Protein AF-A0A269PGY4-F1 (afdb_monomer_lite)

Radius of gyration: 21.73 Å; chains: 1; bounding box: 56×47×45 Å

pLDDT: mean 87.07, std 7.42, range [47.91, 95.94]

Structure (mmCIF, N/CA/C/O backbone):
data_AF-A0A269PGY4-F1
#
_entry.id   AF-A0A269PGY4-F1
#
loop_
_atom_site.group_PDB
_atom_site.id
_atom_site.type_symbol
_atom_site.label_atom_id
_atom_site.label_alt_id
_atom_site.label_comp_id
_atom_site.label_asym_id
_atom_site.label_entity_id
_atom_site.label_seq_id
_atom_site.pdbx_PDB_ins_code
_atom_site.Cartn_x
_atom_site.Cartn_y
_atom_site.Cartn_z
_atom_site.occupancy
_atom_site.B_iso_or_equiv
_atom_site.auth_seq_id
_atom_site.auth_comp_id
_atom_site.auth_asym_id
_atom_site.auth_atom_id
_atom_site.pdbx_PDB_model_num
ATOM 1 N N . MET A 1 1 ? 11.434 18.177 -11.141 1.00 47.91 1 MET A N 1
ATOM 2 C CA . MET A 1 1 ? 10.979 16.961 -10.433 1.00 47.91 1 MET A CA 1
ATOM 3 C C . MET A 1 1 ? 12.170 16.399 -9.684 1.00 47.91 1 MET A C 1
ATOM 5 O O . MET A 1 1 ? 13.224 16.281 -10.293 1.00 47.91 1 MET A O 1
ATOM 9 N N . GLY A 1 2 ? 12.034 16.187 -8.375 1.00 61.47 2 GLY A N 1
ATOM 10 C CA . GLY A 1 2 ? 13.114 15.703 -7.514 1.00 61.47 2 GLY A CA 1
ATOM 11 C C . GLY A 1 2 ? 13.140 14.178 -7.410 1.00 61.47 2 GLY A C 1
ATOM 12 O O . GLY A 1 2 ? 12.167 13.498 -7.749 1.00 61.47 2 GLY A O 1
ATOM 13 N N . GLY A 1 3 ? 14.268 13.656 -6.939 1.00 71.38 3 GLY A N 1
ATOM 14 C CA . GLY A 1 3 ? 14.410 12.265 -6.528 1.00 71.38 3 GLY A CA 1
ATOM 15 C C . GLY A 1 3 ? 13.481 11.890 -5.370 1.00 71.38 3 GLY A C 1
ATOM 16 O O . GLY A 1 3 ? 12.902 12.754 -4.710 1.00 71.38 3 GLY A O 1
ATOM 17 N N . MET A 1 4 ? 13.322 10.593 -5.115 1.00 78.06 4 MET A N 1
ATOM 18 C CA . MET A 1 4 ? 12.490 10.087 -4.021 1.00 78.06 4 MET A CA 1
ATOM 19 C C . MET A 1 4 ? 13.082 8.796 -3.468 1.00 78.06 4 MET A C 1
ATOM 21 O O . MET A 1 4 ? 13.595 8.000 -4.242 1.00 78.06 4 MET A O 1
ATOM 25 N N . PHE A 1 5 ? 13.021 8.576 -2.149 1.00 78.94 5 PHE A N 1
ATOM 26 C CA . PHE A 1 5 ? 13.554 7.368 -1.494 1.00 78.94 5 PHE A CA 1
ATOM 27 C C . PHE A 1 5 ? 14.981 7.012 -1.944 1.00 78.94 5 PHE A C 1
ATOM 29 O O . PHE A 1 5 ? 15.235 5.868 -2.295 1.00 78.94 5 PHE A O 1
ATOM 36 N N . THR A 1 6 ? 15.867 8.015 -1.982 1.00 85.12 6 THR A N 1
ATOM 37 C CA . THR A 1 6 ? 17.272 7.938 -2.441 1.00 85.12 6 THR A CA 1
ATOM 38 C C . THR A 1 6 ? 17.504 7.647 -3.930 1.00 85.12 6 THR A C 1
ATOM 40 O O . THR A 1 6 ? 18.655 7.600 -4.354 1.00 85.12 6 THR A O 1
ATOM 43 N N . TYR A 1 7 ? 16.453 7.533 -4.745 1.00 91.19 7 TYR A N 1
ATOM 44 C CA . TYR A 1 7 ? 16.563 7.495 -6.206 1.00 91.19 7 TYR A CA 1
ATOM 45 C C . TYR A 1 7 ? 16.733 8.904 -6.776 1.00 91.19 7 TYR A C 1
ATOM 47 O O . TYR A 1 7 ? 16.069 9.834 -6.317 1.00 91.19 7 TYR A O 1
ATOM 55 N N . GLU A 1 8 ? 17.562 9.060 -7.810 1.00 92.75 8 GLU A N 1
ATOM 56 C CA . GLU A 1 8 ? 17.807 10.350 -8.471 1.00 92.75 8 GLU A CA 1
ATOM 57 C C . GLU A 1 8 ? 16.561 10.937 -9.144 1.00 92.75 8 GLU A C 1
ATOM 59 O O . GLU A 1 8 ? 16.368 12.154 -9.161 1.00 92.75 8 GLU A O 1
ATOM 64 N N . LYS A 1 9 ? 15.720 10.078 -9.732 1.00 94.50 9 LYS A N 1
ATOM 65 C CA . LYS A 1 9 ? 14.582 10.478 -10.567 1.00 94.50 9 LYS A CA 1
ATOM 66 C C . LYS A 1 9 ? 13.311 9.769 -10.128 1.00 94.50 9 LYS A C 1
ATOM 68 O O . LYS A 1 9 ? 13.345 8.635 -9.653 1.00 94.50 9 LYS A O 1
ATOM 73 N N . SER A 1 10 ? 12.178 10.437 -10.317 1.00 95.94 10 SER A N 1
ATOM 74 C CA . SER A 1 10 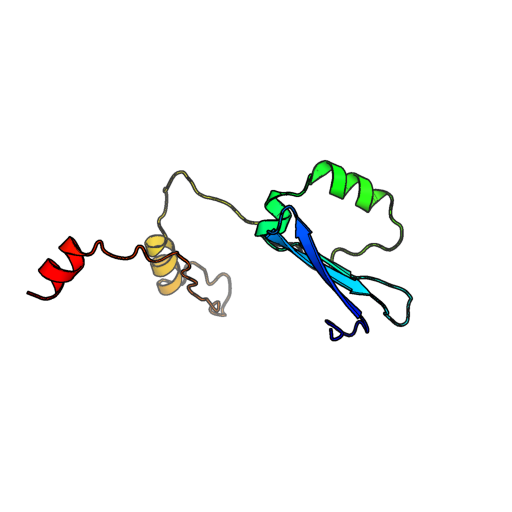? 10.858 9.864 -10.069 1.00 95.94 10 SER A CA 1
ATOM 75 C C . SER A 1 10 ? 9.799 10.441 -11.007 1.00 95.94 10 SER A C 1
ATOM 77 O O . SER A 1 10 ? 9.954 11.541 -11.541 1.00 95.94 10 SER A O 1
ATOM 79 N N . ALA A 1 11 ? 8.723 9.684 -11.213 1.00 95.25 11 ALA A N 1
ATOM 80 C CA . ALA A 1 11 ? 7.538 10.096 -11.950 1.00 95.25 11 ALA A CA 1
ATOM 81 C C . ALA A 1 11 ? 6.274 9.529 -11.293 1.00 95.25 11 ALA A C 1
ATOM 83 O O . ALA A 1 11 ? 6.287 8.449 -10.699 1.00 95.25 11 ALA A O 1
ATOM 84 N N . THR A 1 12 ? 5.166 10.257 -11.423 1.00 95.31 12 THR A N 1
ATOM 85 C CA . THR A 1 12 ? 3.845 9.788 -10.983 1.00 95.31 12 THR A CA 1
ATOM 86 C C . THR A 1 12 ? 3.216 8.924 -12.071 1.00 95.31 12 THR A C 1
ATOM 88 O O . THR A 1 12 ? 3.252 9.278 -13.249 1.00 95.31 12 THR A O 1
ATOM 91 N N . LEU A 1 13 ? 2.626 7.797 -11.677 1.00 93.50 13 LEU A N 1
ATOM 92 C CA . LEU A 1 13 ? 1.900 6.906 -12.573 1.00 93.50 13 LEU A CA 1
ATOM 93 C C . LEU A 1 13 ? 0.431 7.323 -12.616 1.00 93.50 13 LEU A C 1
ATOM 95 O O . LEU A 1 13 ? -0.256 7.320 -11.593 1.00 93.50 13 LEU A O 1
ATOM 99 N N . TYR A 1 14 ? -0.056 7.646 -13.811 1.00 93.25 14 TYR A N 1
ATOM 100 C CA . TYR A 1 14 ? -1.453 7.996 -14.039 1.00 93.25 14 TYR A CA 1
ATOM 101 C C . TYR A 1 14 ? -2.157 6.918 -14.853 1.00 93.25 14 TYR A C 1
ATOM 103 O O . TYR A 1 14 ? -1.673 6.494 -15.901 1.00 93.25 14 TYR A O 1
ATOM 111 N N . ARG A 1 15 ? -3.348 6.528 -14.400 1.00 89.12 15 ARG A N 1
ATOM 112 C CA . ARG A 1 15 ? -4.285 5.682 -15.143 1.00 89.12 15 ARG A CA 1
ATOM 113 C C . ARG A 1 15 ? -5.566 6.482 -15.339 1.00 89.12 15 ARG A C 1
ATOM 115 O O . ARG A 1 15 ? -6.232 6.801 -14.361 1.00 89.12 15 ARG A O 1
ATOM 122 N N . HIS A 1 16 ? -5.902 6.823 -16.582 1.00 90.25 16 HIS A N 1
ATOM 123 C CA . HIS A 1 16 ? -7.090 7.632 -16.909 1.00 90.25 16 HIS A CA 1
ATOM 124 C C . HIS A 1 16 ? -7.198 8.930 -16.077 1.00 90.25 16 HIS A C 1
ATOM 126 O O . HIS A 1 16 ? -8.256 9.258 -15.554 1.00 90.25 16 HIS A O 1
ATOM 132 N N . GLY A 1 17 ? -6.079 9.639 -15.889 1.00 88.69 17 GLY A N 1
ATOM 133 C CA . GLY A 1 17 ? -6.026 10.869 -15.086 1.00 88.69 17 GLY A CA 1
ATOM 134 C C . GLY A 1 17 ? -6.001 10.661 -13.565 1.00 88.69 17 GLY A C 1
ATOM 135 O O . GLY A 1 17 ? -5.783 11.617 -12.828 1.00 88.69 17 GLY A O 1
ATOM 136 N N . ILE A 1 18 ? -6.144 9.426 -13.075 1.00 89.00 18 ILE A N 1
ATOM 137 C CA . ILE A 1 18 ? -6.085 9.100 -11.647 1.00 89.00 18 ILE A CA 1
ATOM 138 C C . ILE A 1 18 ? -4.642 8.788 -11.252 1.00 89.00 18 ILE A C 1
ATOM 140 O O . ILE A 1 18 ? -4.014 7.894 -11.831 1.00 89.00 18 ILE A O 1
ATOM 144 N N . ASN A 1 19 ? -4.131 9.484 -10.232 1.00 93.06 19 ASN A N 1
ATOM 145 C CA . ASN A 1 19 ? -2.863 9.127 -9.600 1.00 93.06 19 ASN A CA 1
ATOM 146 C C . ASN A 1 19 ? -2.972 7.710 -9.010 1.00 93.06 19 ASN A C 1
ATOM 148 O O . ASN A 1 19 ? -3.751 7.451 -8.089 1.00 93.06 19 ASN A O 1
ATOM 152 N N . SER A 1 20 ? -2.211 6.798 -9.603 1.00 94.88 20 SER A N 1
ATOM 153 C CA . SER A 1 20 ? -2.232 5.361 -9.330 1.00 94.88 20 SER A CA 1
ATOM 154 C C . SER A 1 20 ? -0.955 4.886 -8.636 1.00 94.88 20 SER A C 1
ATOM 156 O O . SER A 1 20 ? -0.796 3.693 -8.384 1.00 94.88 20 SER A O 1
ATOM 158 N N . GLY A 1 21 ? -0.028 5.796 -8.339 1.00 94.62 21 GLY A N 1
ATOM 159 C CA . GLY A 1 21 ? 1.255 5.461 -7.744 1.00 94.62 21 GLY A CA 1
ATOM 160 C C . GLY A 1 21 ? 2.412 6.226 -8.365 1.00 94.62 21 GLY A C 1
ATOM 161 O O . GLY A 1 21 ? 2.264 7.334 -8.877 1.00 94.62 21 GLY A O 1
ATOM 162 N N . MET A 1 22 ? 3.592 5.624 -8.316 1.00 95.44 22 MET A N 1
ATOM 163 C CA . MET A 1 22 ? 4.836 6.244 -8.747 1.00 95.44 22 MET A CA 1
ATOM 164 C C . MET A 1 22 ? 5.865 5.213 -9.189 1.00 95.44 22 MET A C 1
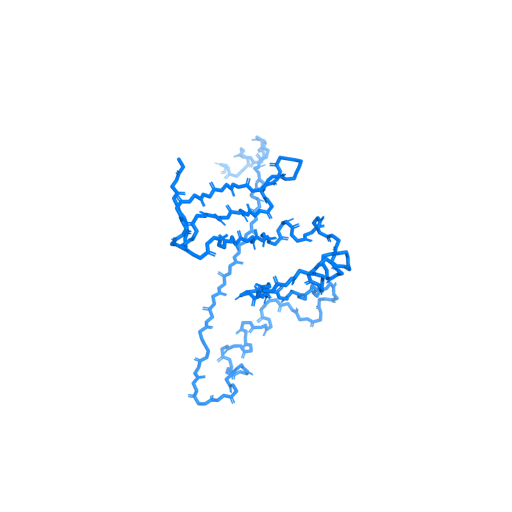ATOM 166 O O . MET A 1 22 ? 5.822 4.043 -8.804 1.00 95.44 22 MET A O 1
ATOM 170 N N . VAL A 1 23 ? 6.835 5.697 -9.952 1.00 95.50 23 VAL A N 1
ATOM 171 C CA . VAL A 1 23 ? 8.058 4.982 -10.295 1.00 95.50 23 VAL A CA 1
ATOM 172 C C . VAL A 1 23 ? 9.258 5.870 -9.985 1.00 95.50 23 VAL A C 1
ATOM 174 O O . VAL A 1 23 ? 9.235 7.069 -10.258 1.00 95.50 23 VAL A O 1
ATOM 177 N N . ALA A 1 24 ? 10.302 5.289 -9.402 1.00 95.88 24 ALA A N 1
ATOM 178 C CA . ALA A 1 24 ? 11.559 5.956 -9.084 1.00 95.88 24 ALA A CA 1
ATOM 179 C C . ALA A 1 24 ? 12.743 5.140 -9.627 1.00 95.88 24 ALA A C 1
ATOM 181 O O . ALA A 1 24 ? 12.708 3.909 -9.606 1.00 95.88 24 ALA A O 1
ATOM 182 N N . TRP A 1 25 ? 13.769 5.806 -10.160 1.00 95.06 25 TRP A N 1
ATOM 183 C CA . TRP A 1 25 ? 14.921 5.162 -10.806 1.00 95.06 25 TRP A CA 1
ATOM 184 C C . TRP A 1 25 ? 16.194 6.010 -10.699 1.00 95.06 25 TRP A C 1
ATOM 186 O O . TRP A 1 25 ? 16.166 7.154 -10.244 1.00 95.06 25 TRP A O 1
ATOM 196 N N . GLY A 1 26 ? 17.322 5.435 -11.124 1.00 91.94 26 GLY A N 1
ATOM 197 C CA . GLY A 1 26 ? 18.644 6.042 -10.945 1.00 91.94 26 GLY A CA 1
ATOM 198 C C . GLY A 1 26 ? 19.262 5.682 -9.596 1.00 91.94 26 GLY A C 1
ATOM 199 O O . GLY A 1 26 ? 19.857 6.528 -8.946 1.00 91.94 26 GLY A O 1
ATOM 200 N N . ALA A 1 27 ? 19.066 4.445 -9.133 1.00 89.06 27 ALA A N 1
ATOM 201 C CA . ALA A 1 27 ? 19.856 3.915 -8.027 1.00 89.06 27 ALA A CA 1
ATOM 202 C C . ALA A 1 27 ? 21.256 3.514 -8.519 1.00 89.06 27 ALA A C 1
ATOM 204 O O . ALA A 1 27 ? 21.410 3.087 -9.663 1.00 89.06 27 ALA A O 1
ATOM 205 N N . ASN A 1 28 ? 22.258 3.556 -7.634 1.00 86.31 28 ASN A N 1
ATOM 206 C CA . ASN A 1 28 ? 23.651 3.194 -7.953 1.00 86.31 28 ASN A CA 1
ATOM 207 C C . ASN A 1 28 ? 23.807 1.780 -8.543 1.00 86.31 28 ASN A C 1
ATOM 209 O O . ASN A 1 28 ? 24.749 1.519 -9.283 1.00 86.31 28 ASN A O 1
ATOM 213 N N . ASN A 1 29 ? 22.891 0.861 -8.225 1.00 87.75 29 ASN A N 1
ATOM 214 C CA . ASN A 1 29 ? 22.874 -0.509 -8.746 1.00 87.75 29 ASN A CA 1
ATOM 215 C C . ASN A 1 29 ? 22.044 -0.672 -10.037 1.00 87.75 29 ASN A C 1
ATOM 217 O O . ASN A 1 29 ? 21.749 -1.798 -10.429 1.00 87.75 29 ASN A O 1
ATOM 221 N N . GLY A 1 30 ? 21.604 0.426 -10.658 1.00 87.00 30 GLY A N 1
ATOM 222 C CA . GLY A 1 30 ? 20.726 0.411 -11.832 1.00 87.00 30 GLY A CA 1
ATOM 223 C C . GLY A 1 30 ? 19.276 0.006 -11.536 1.00 87.00 30 GLY A C 1
ATOM 224 O O . GLY A 1 30 ? 18.498 -0.208 -12.463 1.00 87.00 30 GLY A O 1
ATOM 225 N N . GLY A 1 31 ? 18.897 -0.115 -10.260 1.00 90.50 31 GLY A N 1
ATOM 226 C CA . GLY A 1 31 ? 17.561 -0.520 -9.839 1.00 90.50 31 GLY A CA 1
ATOM 227 C C . GLY A 1 31 ? 16.486 0.554 -10.030 1.00 90.50 31 GLY A C 1
ATOM 228 O O . GLY A 1 31 ? 16.761 1.750 -10.179 1.00 90.50 31 GLY A O 1
ATOM 229 N N . CYS A 1 32 ? 15.233 0.109 -9.959 1.00 93.50 32 CYS A N 1
ATOM 230 C CA . CYS A 1 32 ? 14.060 0.971 -9.892 1.00 93.50 32 CYS A CA 1
ATOM 231 C C . CYS A 1 32 ? 13.083 0.479 -8.821 1.00 93.50 32 CYS A C 1
ATOM 233 O O . CYS A 1 32 ? 13.098 -0.689 -8.426 1.00 93.50 32 CYS A O 1
ATOM 235 N N . MET A 1 33 ? 12.223 1.384 -8.369 1.00 94.50 33 MET A N 1
ATOM 236 C CA . MET A 1 33 ? 11.114 1.090 -7.477 1.00 94.50 33 MET A CA 1
ATOM 237 C C . MET A 1 33 ? 9.810 1.497 -8.148 1.00 94.50 33 MET A C 1
ATOM 239 O O . MET A 1 33 ? 9.711 2.575 -8.731 1.00 94.50 33 MET A O 1
ATOM 243 N N . VAL A 1 34 ? 8.810 0.627 -8.042 1.00 94.69 34 VAL A N 1
ATOM 244 C CA . VAL A 1 34 ? 7.437 0.900 -8.460 1.00 94.69 34 VAL A CA 1
ATOM 245 C C . VAL A 1 34 ? 6.545 0.738 -7.239 1.00 94.69 34 VAL A C 1
ATOM 247 O O . VAL A 1 34 ? 6.609 -0.284 -6.558 1.00 94.69 34 VAL A O 1
ATOM 250 N N . SER A 1 35 ? 5.725 1.747 -6.964 1.00 95.00 35 SER A N 1
ATOM 251 C CA . SER A 1 35 ? 4.772 1.742 -5.859 1.00 95.00 35 SER A CA 1
ATOM 252 C C . SER A 1 35 ? 3.395 2.101 -6.387 1.00 95.00 35 SER A C 1
ATOM 254 O O . SER A 1 35 ? 3.240 3.113 -7.069 1.00 95.00 35 SER A O 1
ATOM 256 N N . PHE A 1 36 ? 2.401 1.278 -6.069 1.00 95.25 36 PHE A N 1
ATOM 257 C CA . PHE A 1 36 ? 1.004 1.525 -6.405 1.00 95.25 36 PHE A CA 1
ATOM 258 C C . PHE A 1 36 ? 0.262 2.007 -5.159 1.00 95.25 36 PHE A C 1
ATOM 260 O O . PHE A 1 36 ? 0.416 1.439 -4.078 1.00 95.25 36 PHE A O 1
ATOM 267 N N . SER A 1 37 ? -0.533 3.067 -5.298 1.00 92.81 37 SER A N 1
ATOM 268 C CA . SER A 1 37 ? -1.424 3.530 -4.228 1.00 92.81 37 SER A CA 1
ATOM 269 C C . SER A 1 37 ? -2.620 2.584 -4.074 1.00 92.81 37 SER A C 1
ATOM 271 O O . SER A 1 37 ? -2.904 1.797 -4.974 1.00 92.81 37 SER A O 1
ATOM 273 N N . GLY A 1 38 ? -3.398 2.713 -2.991 1.00 88.75 38 GLY A N 1
ATOM 274 C CA . GLY A 1 38 ? -4.659 1.967 -2.848 1.00 88.75 38 GLY A CA 1
ATOM 275 C C . GLY A 1 38 ? -5.610 2.166 -4.041 1.00 88.75 38 GLY A C 1
ATOM 276 O O . GLY A 1 38 ? -6.155 1.201 -4.571 1.00 88.75 38 GLY A O 1
ATOM 277 N N . SER A 1 39 ? -5.717 3.402 -4.549 1.00 89.00 39 SER A N 1
ATOM 278 C CA . SER A 1 39 ? -6.464 3.717 -5.778 1.00 89.00 39 SER A CA 1
ATOM 279 C C . SER A 1 39 ? -5.863 3.073 -7.033 1.00 89.00 39 SER A C 1
ATOM 281 O O . SER A 1 39 ? -6.597 2.665 -7.933 1.00 89.00 39 SER A O 1
ATOM 283 N N . GLY A 1 40 ? -4.534 2.964 -7.103 1.00 89.25 40 GLY A N 1
ATOM 284 C CA . GLY A 1 40 ? -3.830 2.275 -8.179 1.00 89.25 40 GLY A CA 1
ATOM 285 C C . GLY A 1 40 ? -4.083 0.773 -8.176 1.00 89.25 40 GLY A C 1
ATOM 286 O O . GLY A 1 40 ? -4.350 0.204 -9.233 1.00 89.25 40 GLY A O 1
ATOM 287 N N . CYS A 1 41 ? -4.082 0.151 -6.993 1.00 91.81 41 CYS A N 1
ATOM 288 C CA . CYS A 1 41 ? -4.340 -1.277 -6.814 1.00 91.81 41 CYS A CA 1
ATOM 289 C C . CYS A 1 41 ? -5.718 -1.703 -7.333 1.00 91.81 41 CYS A C 1
ATOM 291 O O . CYS A 1 41 ? -5.830 -2.784 -7.901 1.00 91.81 41 CYS A O 1
ATOM 293 N N . ALA A 1 42 ? -6.736 -0.838 -7.246 1.00 88.31 42 ALA A N 1
ATOM 294 C CA . ALA A 1 42 ? -8.060 -1.105 -7.819 1.00 88.31 42 ALA A CA 1
ATOM 295 C C . ALA A 1 42 ? -8.049 -1.291 -9.352 1.00 88.31 42 ALA A C 1
ATOM 297 O O . ALA A 1 42 ? -8.980 -1.855 -9.918 1.00 88.31 42 ALA A O 1
ATOM 298 N N . GLY A 1 43 ? -7.018 -0.793 -10.044 1.00 86.75 43 GLY A N 1
ATOM 299 C CA . GLY A 1 43 ? -6.838 -0.969 -11.487 1.00 86.75 43 GLY A CA 1
ATOM 300 C C . GLY A 1 43 ? -5.874 -2.088 -11.880 1.00 86.75 43 GLY A C 1
ATOM 301 O O . GLY A 1 43 ? -5.649 -2.273 -13.076 1.00 86.75 43 GLY A O 1
ATOM 302 N N . LEU A 1 44 ? -5.265 -2.788 -10.919 1.00 89.50 44 LEU A N 1
ATOM 303 C CA . LEU A 1 44 ? -4.279 -3.828 -11.196 1.00 89.50 44 LEU A CA 1
ATOM 304 C C . LEU A 1 44 ? -4.941 -5.192 -11.382 1.00 89.50 44 LEU A C 1
ATOM 306 O O . LEU A 1 44 ? -5.720 -5.654 -10.556 1.00 89.50 44 LEU A O 1
ATOM 310 N N . ASP A 1 45 ? -4.522 -5.888 -12.432 1.00 92.62 45 ASP A N 1
ATOM 311 C CA . ASP A 1 45 ? -4.735 -7.326 -12.562 1.00 92.62 45 ASP A CA 1
ATOM 312 C C . ASP A 1 45 ? -3.689 -8.054 -11.700 1.00 92.62 45 ASP A C 1
ATOM 314 O O . ASP A 1 45 ? -2.531 -8.226 -12.100 1.00 92.62 45 ASP A O 1
ATOM 318 N N . ILE A 1 46 ? -4.086 -8.426 -10.480 1.00 90.75 46 ILE A N 1
ATOM 319 C CA . ILE A 1 46 ? -3.199 -9.056 -9.492 1.00 90.75 46 ILE A CA 1
ATOM 320 C C . ILE A 1 46 ? -2.648 -10.410 -9.978 1.00 90.75 46 ILE A C 1
ATOM 322 O O . ILE A 1 46 ? -1.434 -10.614 -9.869 1.00 90.75 46 ILE A O 1
ATOM 326 N N . PRO A 1 47 ? -3.449 -11.328 -10.562 1.00 93.81 47 PRO A N 1
ATOM 327 C CA . PRO A 1 47 ? -2.916 -12.548 -11.169 1.00 93.81 47 PRO A CA 1
ATOM 328 C C . PRO A 1 47 ? -1.844 -12.287 -12.235 1.00 93.81 47 PRO A C 1
ATOM 330 O O . PRO A 1 47 ? -0.793 -12.937 -12.236 1.00 93.81 47 PRO A O 1
ATOM 333 N N . LYS A 1 48 ? -2.068 -11.317 -13.128 1.00 94.62 48 LYS A N 1
ATOM 334 C CA . LYS A 1 48 ? -1.095 -10.962 -14.168 1.00 94.62 48 LYS A CA 1
ATOM 335 C C . LYS A 1 48 ? 0.172 -10.350 -13.581 1.00 94.62 48 LYS A C 1
ATOM 337 O O . LYS A 1 48 ? 1.269 -10.728 -13.998 1.00 94.62 48 LYS A O 1
ATOM 342 N N . LEU A 1 49 ? 0.034 -9.463 -12.595 1.00 92.56 49 LEU A N 1
ATOM 343 C CA . LEU A 1 49 ? 1.160 -8.889 -11.861 1.00 92.56 49 LEU A CA 1
ATOM 344 C C . LEU A 1 49 ? 1.999 -9.994 -11.214 1.00 92.56 49 LEU A C 1
ATOM 346 O O . LEU A 1 49 ? 3.207 -10.048 -11.417 1.00 92.56 49 LEU A O 1
ATOM 350 N N . HIS A 1 50 ? 1.364 -10.925 -10.508 1.00 92.50 50 HIS A N 1
ATOM 351 C CA . HIS A 1 50 ? 2.043 -12.052 -9.878 1.00 92.50 50 HIS A CA 1
ATOM 352 C C . HIS A 1 50 ? 2.808 -12.920 -10.894 1.00 92.50 50 HIS A C 1
ATOM 354 O O . HIS A 1 50 ? 3.972 -13.258 -10.672 1.00 92.50 50 HIS A O 1
ATOM 360 N N . ASN A 1 51 ? 2.198 -13.228 -12.043 1.00 94.88 51 ASN A N 1
ATOM 361 C CA . ASN A 1 51 ? 2.856 -13.982 -13.113 1.00 94.88 51 ASN A CA 1
ATOM 362 C C . ASN A 1 51 ? 4.049 -13.237 -13.727 1.00 94.88 51 ASN A C 1
ATOM 364 O O . ASN A 1 51 ? 5.030 -13.871 -14.115 1.00 94.88 51 ASN A O 1
ATOM 368 N N . MET A 1 52 ? 3.976 -11.908 -13.824 1.00 93.31 52 MET A N 1
ATOM 369 C CA . MET A 1 52 ? 5.089 -11.073 -14.275 1.00 93.31 52 MET A CA 1
ATOM 370 C C . MET A 1 52 ? 6.226 -11.081 -13.250 1.00 93.31 52 MET A C 1
ATOM 372 O O . MET A 1 52 ? 7.365 -11.358 -13.615 1.00 93.31 52 MET A O 1
ATOM 376 N N . LEU A 1 53 ? 5.914 -10.861 -11.969 1.00 92.56 53 LEU A N 1
ATOM 377 C CA . LEU A 1 53 ? 6.898 -10.830 -10.883 1.00 92.56 53 LEU A CA 1
ATOM 378 C C . LEU A 1 53 ? 7.684 -12.144 -10.785 1.00 92.56 53 LEU A C 1
ATOM 380 O O . LEU A 1 53 ? 8.896 -12.112 -10.611 1.00 92.56 53 LEU A O 1
ATOM 384 N N . LYS A 1 54 ? 7.028 -13.293 -10.990 1.00 92.94 54 LYS A N 1
ATOM 385 C CA . LYS A 1 54 ? 7.691 -14.610 -11.023 1.00 92.94 54 LYS A CA 1
ATOM 386 C C . LYS A 1 54 ? 8.759 -14.755 -12.108 1.00 92.94 54 LYS A C 1
ATOM 388 O O . LYS A 1 54 ? 9.658 -15.575 -11.960 1.00 92.94 54 LYS A O 1
ATOM 393 N N . LYS A 1 55 ? 8.637 -14.016 -13.212 1.00 93.69 55 LYS A N 1
ATOM 394 C CA . LYS A 1 55 ? 9.563 -14.081 -14.353 1.00 93.69 55 LYS A CA 1
ATOM 395 C C . LYS A 1 55 ? 10.711 -13.082 -14.241 1.00 93.69 55 LYS A C 1
ATOM 397 O O . LYS A 1 55 ? 11.672 -13.192 -14.995 1.00 93.69 55 LYS A O 1
ATOM 402 N N . MET A 1 56 ? 10.606 -12.098 -13.351 1.00 90.19 56 MET A N 1
ATOM 403 C CA . MET A 1 56 ? 11.611 -11.052 -13.209 1.00 90.19 56 MET A CA 1
ATOM 404 C C . MET A 1 56 ? 12.683 -11.485 -12.198 1.00 90.19 56 MET A C 1
ATOM 406 O O . MET A 1 56 ? 12.366 -11.660 -11.018 1.00 90.19 56 MET A O 1
ATOM 410 N N . PRO A 1 57 ? 13.953 -11.640 -12.612 1.00 85.88 57 PRO A N 1
ATOM 411 C CA . PRO A 1 57 ? 15.030 -11.882 -11.664 1.00 85.88 57 PRO A CA 1
ATOM 412 C C . PRO A 1 57 ? 15.242 -10.641 -10.786 1.00 85.88 57 PRO A C 1
ATOM 414 O O . PRO A 1 57 ? 15.089 -9.510 -11.244 1.00 85.88 57 PRO A O 1
ATOM 417 N N . ASN A 1 58 ? 15.631 -10.852 -9.528 1.00 88.19 58 ASN A N 1
ATOM 418 C CA . ASN A 1 58 ? 16.031 -9.794 -8.589 1.00 88.19 58 ASN A CA 1
ATOM 419 C C . ASN A 1 58 ? 14.939 -8.768 -8.220 1.00 88.19 58 ASN A C 1
ATOM 421 O O . ASN A 1 58 ? 15.256 -7.647 -7.823 1.00 88.19 58 ASN A O 1
ATOM 425 N N . VAL A 1 59 ? 13.658 -9.143 -8.293 1.00 91.69 59 VAL A N 1
ATOM 426 C CA . VAL A 1 59 ? 12.569 -8.316 -7.751 1.00 91.69 59 VAL A CA 1
ATOM 427 C C . VAL A 1 59 ? 12.344 -8.622 -6.274 1.00 91.69 59 VAL A C 1
ATOM 429 O O . VAL A 1 59 ? 12.233 -9.777 -5.868 1.00 91.69 59 VAL A O 1
ATOM 432 N N . LYS A 1 60 ? 12.227 -7.566 -5.466 1.00 91.62 60 LYS A N 1
ATOM 433 C CA . LYS A 1 60 ? 11.873 -7.645 -4.049 1.00 91.62 60 LYS A CA 1
ATOM 434 C C . LYS A 1 60 ? 10.584 -6.875 -3.796 1.00 91.62 60 LYS A C 1
ATOM 436 O O . LYS A 1 60 ? 10.493 -5.695 -4.124 1.00 91.62 60 LYS A O 1
ATOM 441 N N . ILE A 1 61 ? 9.619 -7.521 -3.146 1.00 93.12 61 ILE A N 1
ATOM 442 C CA . ILE A 1 61 ? 8.462 -6.830 -2.573 1.00 93.12 61 ILE A CA 1
ATOM 443 C C . ILE A 1 61 ? 8.931 -6.166 -1.278 1.00 93.12 61 ILE A C 1
ATOM 445 O O . ILE A 1 61 ? 9.337 -6.842 -0.335 1.00 93.12 61 ILE A O 1
ATOM 449 N N . THR A 1 62 ? 8.932 -4.837 -1.252 1.00 93.19 62 THR A N 1
ATOM 450 C CA . THR A 1 62 ? 9.383 -4.048 -0.094 1.00 93.19 62 THR A CA 1
ATOM 451 C C . THR A 1 62 ? 8.231 -3.584 0.791 1.00 93.19 62 THR A C 1
ATOM 453 O O . THR A 1 62 ? 8.464 -3.261 1.953 1.00 93.19 62 THR A O 1
ATOM 456 N N . ARG A 1 63 ? 7.000 -3.573 0.265 1.00 92.56 63 ARG A N 1
ATOM 457 C CA . ARG A 1 63 ? 5.772 -3.236 0.989 1.00 92.56 63 ARG A CA 1
ATOM 458 C C . ARG A 1 63 ? 4.566 -3.942 0.365 1.00 92.56 63 ARG A C 1
ATOM 460 O O . ARG A 1 63 ? 4.466 -4.006 -0.858 1.00 92.56 63 ARG A O 1
ATOM 467 N N . LEU A 1 64 ? 3.668 -4.448 1.208 1.00 92.44 64 LEU A N 1
ATOM 468 C CA . LEU A 1 64 ? 2.384 -5.036 0.828 1.00 92.44 64 LEU A CA 1
ATOM 469 C C . LEU A 1 64 ? 1.355 -4.676 1.902 1.00 92.44 64 LEU A C 1
ATOM 471 O O . LEU A 1 64 ? 1.510 -5.080 3.052 1.00 92.44 64 LEU A O 1
ATOM 475 N N . ASP A 1 65 ? 0.309 -3.962 1.501 1.00 91.88 65 ASP A N 1
ATOM 476 C CA . ASP A 1 65 ? -0.809 -3.611 2.372 1.00 91.88 65 ASP A CA 1
ATOM 477 C C . ASP A 1 65 ? -2.017 -4.483 1.959 1.00 91.88 65 ASP A C 1
ATOM 479 O O . ASP A 1 65 ? -2.347 -4.558 0.774 1.00 91.88 65 ASP A O 1
ATOM 483 N N . ILE A 1 66 ? -2.653 -5.170 2.917 1.00 90.25 66 ILE A N 1
ATOM 484 C CA . ILE A 1 66 ? -3.850 -6.005 2.700 1.00 90.25 66 ILE A CA 1
ATOM 485 C C . ILE A 1 66 ? -5.023 -5.347 3.426 1.00 90.25 66 ILE A C 1
ATOM 487 O O . ILE A 1 66 ? -4.931 -5.081 4.624 1.00 90.25 66 ILE A O 1
ATOM 491 N N . ALA A 1 67 ? -6.116 -5.103 2.706 1.00 88.81 67 ALA A N 1
ATOM 492 C CA . ALA A 1 67 ? -7.344 -4.536 3.251 1.00 88.81 67 ALA A CA 1
ATOM 493 C C . ALA A 1 67 ? -8.463 -5.587 3.286 1.00 88.81 67 ALA A C 1
ATOM 495 O O . ALA A 1 67 ? -8.507 -6.487 2.445 1.00 88.81 67 ALA A O 1
ATOM 496 N N . TYR A 1 68 ? -9.358 -5.462 4.266 1.00 86.69 68 TYR A N 1
ATOM 497 C CA . TYR A 1 68 ? -10.568 -6.269 4.395 1.00 86.69 68 TYR A CA 1
ATOM 498 C C . TYR A 1 68 ? -11.771 -5.335 4.524 1.00 86.69 68 TYR A C 1
ATOM 500 O O . TYR A 1 68 ? -11.853 -4.574 5.489 1.00 86.69 68 TYR A O 1
ATOM 508 N N . ASP A 1 69 ? -12.689 -5.413 3.562 1.00 85.62 69 ASP A N 1
ATOM 509 C CA . ASP A 1 69 ? -13.910 -4.609 3.538 1.00 85.62 69 ASP A CA 1
ATOM 510 C C . ASP A 1 69 ? -15.056 -5.384 4.211 1.00 85.62 69 ASP A C 1
ATOM 512 O O . ASP A 1 69 ? -15.577 -6.358 3.659 1.00 85.62 69 ASP A O 1
ATOM 516 N N . ASP A 1 70 ? -15.460 -4.967 5.417 1.00 85.69 70 ASP A N 1
ATOM 517 C CA . ASP A 1 70 ? -16.611 -5.558 6.112 1.00 85.69 70 ASP A CA 1
ATOM 518 C C . ASP A 1 70 ? -17.925 -4.891 5.688 1.00 85.69 70 ASP A C 1
ATOM 520 O O . ASP A 1 70 ? -18.370 -3.905 6.274 1.00 85.69 70 ASP A O 1
ATOM 524 N N . MET A 1 71 ? -18.575 -5.471 4.681 1.00 83.75 71 MET A N 1
ATOM 525 C CA . MET A 1 71 ? -19.873 -4.997 4.187 1.00 83.75 71 MET A CA 1
ATOM 526 C C . MET A 1 71 ? -21.065 -5.508 5.009 1.00 83.75 71 MET A C 1
ATOM 528 O O . MET A 1 71 ? -22.190 -5.064 4.794 1.00 83.75 71 MET A O 1
ATOM 532 N N . ASN A 1 72 ? -20.852 -6.452 5.932 1.00 84.75 72 ASN A N 1
ATOM 533 C CA . ASN A 1 72 ? -21.939 -7.069 6.696 1.00 84.75 72 ASN A CA 1
ATOM 534 C C . ASN A 1 72 ? -22.265 -6.303 7.984 1.00 84.75 72 ASN A C 1
ATOM 536 O O . ASN A 1 72 ? -23.274 -6.598 8.622 1.00 84.75 72 ASN A O 1
ATOM 540 N N . GLY A 1 73 ? -21.407 -5.360 8.390 1.00 78.88 73 GLY A N 1
ATOM 541 C CA . GLY A 1 73 ? -21.667 -4.452 9.508 1.00 78.88 73 GLY A CA 1
ATOM 542 C C . GLY A 1 73 ? -21.834 -5.151 10.857 1.00 78.88 73 GLY A C 1
ATOM 543 O O . GLY A 1 73 ? -22.501 -4.621 11.742 1.00 78.88 73 GLY A O 1
ATOM 544 N N . LYS A 1 74 ? -21.251 -6.346 11.040 1.00 81.50 74 LYS A N 1
ATOM 545 C CA . LYS A 1 74 ? -21.366 -7.081 12.314 1.00 81.50 74 LYS A CA 1
ATOM 546 C C . LYS A 1 74 ? -20.765 -6.297 13.481 1.00 81.50 74 LYS A C 1
ATOM 548 O O . LYS A 1 74 ? -21.166 -6.507 14.624 1.00 81.50 74 LYS A O 1
ATOM 553 N N . ARG A 1 75 ? -19.782 -5.440 13.196 1.00 83.56 75 ARG A N 1
ATOM 554 C CA . ARG A 1 75 ? -19.126 -4.532 14.138 1.00 83.56 75 ARG A CA 1
ATOM 555 C C . ARG A 1 75 ? -18.912 -3.199 13.436 1.00 83.56 75 ARG A C 1
ATOM 557 O O . ARG A 1 75 ? -18.342 -3.165 12.349 1.00 83.56 75 ARG A O 1
ATOM 564 N N . ASP A 1 76 ? -19.385 -2.123 14.047 1.00 86.56 76 ASP A N 1
ATOM 565 C CA . ASP A 1 76 ? -19.112 -0.769 13.580 1.00 86.56 76 ASP A CA 1
ATOM 566 C C . ASP A 1 76 ? -17.765 -0.272 14.127 1.00 86.56 76 ASP A C 1
ATOM 568 O O . ASP A 1 76 ? -17.068 -0.961 14.876 1.00 86.56 76 ASP A O 1
ATOM 572 N N . ILE A 1 77 ? -17.367 0.943 13.752 1.00 86.62 77 ILE A N 1
ATOM 573 C CA . ILE A 1 77 ? -16.082 1.483 14.202 1.00 86.62 77 ILE A CA 1
ATOM 574 C C . ILE A 1 77 ? -16.079 1.730 15.721 1.00 86.62 77 ILE A C 1
ATOM 576 O O . ILE A 1 77 ? -15.057 1.513 16.373 1.00 86.62 77 ILE A O 1
ATOM 580 N N . ASN A 1 78 ? -17.224 2.099 16.304 1.00 88.62 78 ASN A N 1
ATOM 581 C CA . ASN A 1 78 ? -17.351 2.328 17.746 1.00 88.62 78 ASN A CA 1
ATOM 582 C C . ASN A 1 78 ? -17.044 1.061 18.548 1.00 88.62 78 ASN A C 1
ATOM 584 O O . ASN A 1 78 ? -16.381 1.134 19.583 1.00 88.62 78 ASN A O 1
ATOM 588 N N . HIS A 1 79 ? -17.463 -0.105 18.048 1.00 89.81 79 HIS A N 1
ATOM 589 C CA . HIS A 1 79 ? -17.101 -1.387 18.638 1.00 89.81 79 HIS A CA 1
ATOM 590 C C . HIS A 1 79 ? -15.578 -1.552 18.754 1.00 89.81 79 HIS A C 1
ATOM 592 O O . HIS A 1 79 ? -15.080 -1.963 19.802 1.00 89.81 79 HIS A O 1
ATOM 598 N N . TYR A 1 80 ? -14.828 -1.207 17.705 1.00 88.44 80 TYR A N 1
ATOM 599 C CA . TYR A 1 80 ? -13.369 -1.326 17.703 1.00 88.44 80 TYR A CA 1
ATOM 600 C C . TYR A 1 80 ? -12.682 -0.279 18.585 1.00 88.44 80 TYR A C 1
ATOM 602 O O . TYR A 1 80 ? -11.696 -0.608 19.242 1.00 88.44 80 TYR A O 1
ATOM 610 N N . VAL A 1 81 ? -13.210 0.947 18.652 1.00 88.44 81 VAL A N 1
ATOM 611 C CA . VAL A 1 81 ? -12.712 1.987 19.572 1.00 88.44 81 VAL A CA 1
ATOM 612 C C . VAL A 1 81 ? -12.874 1.535 21.021 1.00 88.44 81 VAL A C 1
ATOM 614 O O . VAL A 1 81 ? -11.909 1.546 21.779 1.00 88.44 81 VAL A O 1
ATOM 617 N N . ARG A 1 82 ? -14.055 1.029 21.386 1.00 89.69 82 ARG A N 1
ATOM 618 C CA . ARG A 1 82 ? -14.302 0.504 22.730 1.00 89.69 82 ARG A CA 1
ATOM 619 C C . ARG A 1 82 ? -13.388 -0.677 23.064 1.00 89.69 82 ARG A C 1
ATOM 621 O O . ARG A 1 82 ? -12.796 -0.715 24.135 1.00 89.69 82 ARG A O 1
ATOM 628 N N . ALA A 1 83 ? -13.230 -1.622 22.138 1.00 89.81 83 ALA A N 1
ATOM 629 C CA . ALA A 1 83 ? -12.331 -2.761 22.323 1.00 89.81 83 ALA A CA 1
ATOM 630 C C . ALA A 1 83 ? -10.868 -2.323 22.532 1.00 89.81 83 ALA A C 1
ATOM 632 O O . ALA A 1 83 ? -10.124 -2.966 23.271 1.00 89.81 83 ALA A O 1
ATOM 633 N N . LEU A 1 84 ? -10.448 -1.221 21.912 1.00 88.31 84 LEU A N 1
ATOM 634 C CA . LEU A 1 84 ? -9.134 -0.627 22.125 1.00 88.31 84 LEU A CA 1
ATOM 635 C C . LEU A 1 84 ? -8.990 -0.001 23.515 1.00 88.31 84 LEU A C 1
ATOM 637 O O . LEU A 1 84 ? -8.005 -0.293 24.190 1.00 88.31 84 LEU A O 1
ATOM 641 N N . GLU A 1 85 ? -9.963 0.792 23.959 1.00 86.12 85 GLU A N 1
ATOM 642 C CA . GLU A 1 85 ? -9.980 1.383 25.306 1.00 86.12 85 GLU A CA 1
ATOM 643 C C . GLU A 1 85 ? -10.008 0.314 26.410 1.00 86.12 85 GLU A C 1
ATOM 645 O O . GLU A 1 85 ? -9.349 0.455 27.437 1.00 86.12 85 GLU A O 1
ATOM 650 N N . GLU A 1 86 ? -10.710 -0.796 26.170 1.00 89.75 86 GLU A N 1
ATOM 651 C CA . GLU A 1 86 ? -10.772 -1.956 27.068 1.00 89.75 86 GLU A CA 1
ATOM 652 C C . GLU A 1 86 ? -9.520 -2.857 26.989 1.00 89.75 86 GLU A C 1
ATOM 654 O O . GLU A 1 86 ? -9.448 -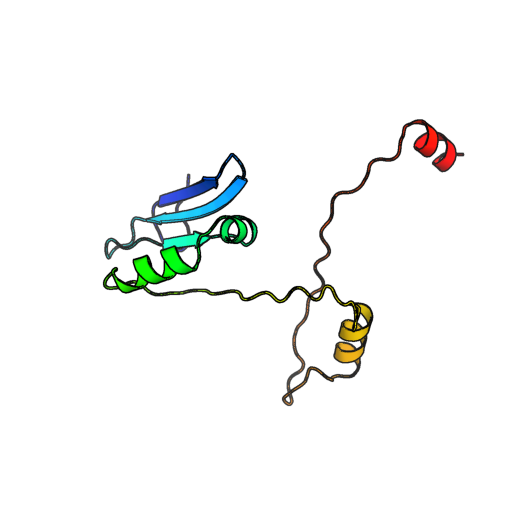3.887 27.658 1.00 89.75 86 GLU A O 1
ATOM 659 N N . GLY A 1 87 ? -8.522 -2.502 26.170 1.00 87.31 87 GLY A N 1
ATOM 660 C CA . GLY A 1 87 ? -7.256 -3.231 26.059 1.00 87.31 87 GLY A CA 1
ATOM 661 C C . GLY A 1 87 ? -7.342 -4.555 25.294 1.00 87.31 87 GLY A C 1
ATOM 662 O O . GLY A 1 87 ? -6.391 -5.336 25.312 1.00 87.31 87 GLY A O 1
ATOM 663 N N . GLN A 1 88 ? -8.429 -4.819 24.564 1.00 89.19 88 GLN A N 1
ATOM 664 C CA . GLN A 1 88 ? -8.633 -6.079 23.834 1.00 89.19 88 GLN A CA 1
ATOM 665 C C . GLN A 1 88 ? -7.633 -6.286 22.678 1.00 89.19 88 GLN A C 1
ATOM 667 O O . GLN A 1 88 ? -7.488 -7.397 22.166 1.00 89.19 88 GLN A O 1
ATOM 672 N N . PHE A 1 89 ? -6.917 -5.233 22.269 1.00 87.00 89 PHE A N 1
ATOM 673 C CA . PHE A 1 89 ? -5.836 -5.305 21.278 1.00 87.00 89 PHE A CA 1
ATOM 674 C C . PHE A 1 89 ? -4.432 -5.436 21.893 1.00 87.00 89 PHE A C 1
ATOM 676 O O . PHE A 1 89 ? -3.466 -5.651 21.155 1.00 87.00 89 PHE A O 1
ATOM 683 N N . CYS A 1 90 ? -4.294 -5.360 23.220 1.00 88.00 90 CYS A N 1
ATOM 684 C CA . CYS A 1 90 ? -3.028 -5.549 23.928 1.00 88.00 90 CYS A CA 1
ATOM 685 C C . CYS A 1 90 ? -2.691 -7.045 24.009 1.00 88.00 90 CYS A C 1
ATOM 687 O O . CYS A 1 90 ? -2.948 -7.713 25.006 1.00 88.00 90 CYS A O 1
ATOM 689 N N . LYS A 1 91 ? -2.113 -7.599 22.938 1.00 78.19 91 LYS A N 1
ATOM 690 C CA . LYS A 1 91 ? -1.668 -9.008 22.910 1.00 78.19 91 LYS A CA 1
ATOM 691 C C . LYS A 1 91 ? -0.412 -9.269 23.754 1.00 78.19 91 LYS A C 1
ATOM 693 O O . LYS A 1 91 ? -0.024 -10.419 23.932 1.00 78.19 91 LYS A O 1
ATOM 698 N N . THR A 1 92 ? 0.246 -8.212 24.221 1.00 80.88 92 THR A N 1
ATOM 699 C CA . THR A 1 92 ? 1.451 -8.243 25.057 1.00 80.88 92 THR A CA 1
ATOM 700 C C . THR A 1 92 ? 1.350 -7.161 26.136 1.00 80.88 92 THR A C 1
ATOM 702 O O . THR A 1 92 ? 0.373 -6.418 26.193 1.00 80.88 92 THR A O 1
ATOM 705 N N . ASN A 1 93 ? 2.388 -7.026 26.966 1.00 78.50 93 ASN A N 1
ATOM 706 C CA . ASN A 1 93 ? 2.461 -6.005 28.017 1.00 78.50 93 ASN A CA 1
ATOM 707 C C . ASN A 1 93 ? 2.616 -4.561 27.490 1.00 78.50 93 ASN A C 1
ATOM 709 O O . ASN A 1 93 ? 2.725 -3.636 28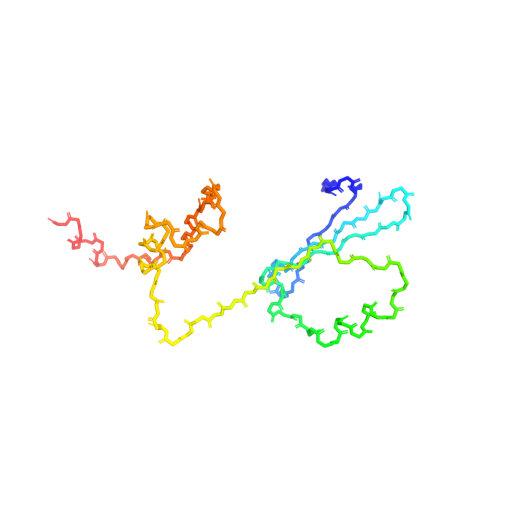.292 1.00 78.50 93 ASN A O 1
ATOM 713 N N . GLN A 1 94 ? 2.675 -4.349 26.171 1.00 80.75 94 GLN A N 1
ATOM 714 C CA . GLN A 1 94 ? 2.769 -3.021 25.562 1.00 80.75 94 GLN A CA 1
ATOM 715 C C . GLN A 1 94 ? 1.449 -2.639 24.895 1.00 80.75 94 GLN A C 1
ATOM 717 O O . GLN A 1 94 ? 0.917 -3.386 24.072 1.00 80.75 94 GLN A O 1
ATOM 722 N N . ALA A 1 95 ? 0.946 -1.450 25.228 1.00 82.25 95 ALA A N 1
ATOM 723 C CA . ALA A 1 95 ? -0.244 -0.899 24.597 1.00 82.25 95 ALA A CA 1
ATOM 724 C C . ALA A 1 95 ? 0.041 -0.529 23.126 1.00 82.25 95 ALA A C 1
ATOM 726 O O . ALA A 1 95 ? 1.085 0.067 22.838 1.00 82.25 95 ALA A O 1
ATOM 727 N N . PRO A 1 96 ? -0.857 -0.866 22.184 1.00 84.12 96 PRO A N 1
ATOM 728 C CA . PRO A 1 96 ? -0.699 -0.486 20.789 1.00 84.12 96 PRO A CA 1
ATOM 729 C C . PRO A 1 96 ? -0.954 1.014 20.595 1.00 84.12 96 PRO A C 1
ATOM 731 O O . PRO A 1 96 ? -1.861 1.591 21.191 1.00 84.12 96 PRO A O 1
ATOM 734 N N . ASN A 1 97 ? -0.192 1.632 19.693 1.00 83.94 97 ASN A N 1
ATOM 735 C CA . ASN A 1 97 ? -0.530 2.956 19.175 1.00 83.94 97 ASN A CA 1
ATOM 736 C C . ASN A 1 97 ? -1.650 2.829 18.140 1.00 83.94 97 ASN A C 1
ATOM 738 O O . ASN A 1 97 ? -1.661 1.887 17.344 1.00 83.94 97 ASN A O 1
ATOM 742 N N . PHE A 1 98 ? -2.555 3.802 18.105 1.00 84.38 98 PHE A N 1
ATOM 743 C CA . PHE A 1 98 ? -3.646 3.842 17.138 1.00 84.38 98 PHE A CA 1
ATOM 744 C C . PHE A 1 98 ? -3.855 5.258 16.603 1.00 84.38 98 PHE A C 1
ATOM 746 O O . PHE A 1 98 ? -3.413 6.242 17.193 1.00 84.38 98 PHE A O 1
ATOM 753 N N . SER A 1 99 ? -4.530 5.352 15.462 1.00 83.62 99 SER A N 1
ATOM 754 C CA . SER A 1 99 ? -4.977 6.620 14.895 1.00 83.62 99 SER A CA 1
ATOM 755 C C . SER A 1 99 ? -6.334 6.427 14.237 1.00 83.62 99 SER A C 1
ATOM 757 O O . SER A 1 99 ? -6.637 5.342 13.737 1.00 83.62 99 SER A O 1
ATOM 759 N N . PHE A 1 100 ? -7.142 7.481 14.245 1.00 84.06 100 PHE A N 1
ATOM 760 C CA . PHE A 1 100 ? -8.405 7.525 13.530 1.00 84.06 100 PHE A CA 1
ATOM 761 C C . PHE A 1 100 ? -8.241 8.428 12.312 1.00 84.06 100 PHE A C 1
ATOM 763 O O . PHE A 1 100 ? -7.883 9.598 12.447 1.00 84.06 100 PHE A O 1
ATOM 770 N N . ILE A 1 101 ? -8.476 7.879 11.122 1.00 80.62 101 ILE A N 1
ATOM 771 C CA . ILE A 1 101 ? -8.393 8.626 9.869 1.00 80.62 101 ILE A CA 1
ATOM 772 C C . ILE A 1 101 ? -9.788 8.647 9.255 1.00 80.62 101 ILE A C 1
ATOM 774 O O . ILE A 1 101 ? -10.257 7.644 8.724 1.00 80.62 101 ILE A O 1
ATOM 778 N N . GLN A 1 102 ? -10.440 9.806 9.313 1.00 82.12 102 GLN A N 1
ATOM 779 C CA . GLN A 1 102 ? -11.703 10.046 8.628 1.00 82.12 102 GLN A CA 1
ATOM 780 C C . GLN A 1 102 ? -11.440 10.819 7.341 1.00 82.12 102 GLN A C 1
ATOM 782 O O . GLN A 1 102 ? -10.829 11.886 7.352 1.00 82.12 102 GLN A O 1
ATOM 787 N N . THR A 1 103 ? -11.917 10.279 6.225 1.00 75.94 103 THR A N 1
ATOM 788 C CA . THR A 1 103 ? -11.867 10.940 4.918 1.00 75.94 103 THR A CA 1
ATOM 789 C C . THR A 1 103 ? -13.275 11.031 4.344 1.00 75.94 103 THR A C 1
ATOM 791 O O . THR A 1 103 ? -14.141 10.222 4.670 1.00 75.94 103 THR A O 1
ATOM 794 N N . GLY A 1 104 ? -13.532 12.043 3.521 1.00 78.56 104 GLY A N 1
ATOM 795 C CA . GLY A 1 104 ? -14.838 12.241 2.905 1.00 78.56 104 GLY A CA 1
ATOM 796 C C . GLY A 1 104 ? -14.868 13.470 2.006 1.00 78.56 104 GLY A C 1
ATOM 797 O O . GLY A 1 104 ? -13.977 14.317 2.057 1.00 78.56 104 GLY A O 1
ATOM 798 N N . CYS A 1 105 ? -15.906 13.562 1.180 1.00 75.44 105 CYS A N 1
ATOM 799 C CA . CYS A 1 105 ? -16.252 14.789 0.472 1.00 75.44 105 CYS A CA 1
ATOM 800 C C . CYS A 1 105 ? -17.414 15.454 1.198 1.00 75.44 105 CYS A C 1
ATOM 802 O O . CYS A 1 105 ? -18.473 14.850 1.362 1.00 75.44 105 CYS A O 1
ATOM 804 N N . LEU A 1 106 ? -17.223 16.703 1.618 1.00 77.94 106 LEU A N 1
ATOM 805 C CA . LEU A 1 106 ? -18.324 17.497 2.145 1.00 77.94 106 LEU A CA 1
ATOM 806 C C . LEU A 1 106 ? -19.320 17.776 1.024 1.00 77.94 106 LEU A C 1
ATOM 808 O O . LEU A 1 106 ? -18.949 18.216 -0.067 1.00 77.94 106 LEU A O 1
ATOM 812 N N . GLN A 1 107 ? -20.596 17.557 1.313 1.00 79.88 107 GLN A N 1
ATOM 813 C CA . GLN A 1 107 ? -21.663 17.994 0.434 1.00 79.88 107 GLN A CA 1
ATOM 814 C C . GLN A 1 107 ? -21.965 19.459 0.747 1.00 79.88 107 GLN A C 1
ATOM 816 O O . GLN A 1 107 ? -22.265 19.825 1.883 1.00 79.88 107 GLN A O 1
ATOM 821 N N . LYS A 1 108 ? -21.842 20.325 -0.259 1.00 83.81 108 LYS A N 1
ATOM 822 C CA . LYS A 1 108 ? -22.189 21.737 -0.103 1.00 83.81 108 LYS A CA 1
ATOM 823 C C . LYS A 1 108 ? -23.711 21.861 -0.005 1.00 83.81 108 LYS A C 1
ATOM 825 O O . LYS A 1 108 ? -24.415 21.347 -0.870 1.00 83.81 108 LYS A O 1
ATOM 830 N N . LEU A 1 109 ? -24.203 22.561 1.018 1.00 84.81 109 LEU A N 1
ATOM 831 C CA . LEU A 1 109 ? -25.627 22.889 1.145 1.00 84.81 109 LEU A CA 1
ATOM 832 C C . LEU A 1 109 ? -26.125 23.621 -0.113 1.00 84.81 109 LEU A C 1
ATOM 834 O O . LEU A 1 109 ? -25.395 24.443 -0.684 1.00 84.81 109 LEU A O 1
ATOM 838 N N . SER A 1 110 ? -27.372 23.364 -0.521 1.00 85.19 110 SER A N 1
ATOM 839 C CA . SER A 1 110 ? -28.056 24.182 -1.531 1.00 85.19 110 SER A CA 1
ATOM 840 C C . SER A 1 110 ? -28.179 25.631 -1.037 1.00 85.19 110 SER A C 1
ATOM 842 O O . SER A 1 110 ? -28.046 25.909 0.155 1.00 85.19 110 SER A O 1
ATOM 844 N N . LYS A 1 111 ? -28.405 26.586 -1.946 1.00 85.75 111 LYS A N 1
ATOM 845 C CA . LYS A 1 111 ? -28.561 28.000 -1.560 1.00 85.75 111 LYS A CA 1
ATOM 846 C C . LYS A 1 111 ? -29.750 28.215 -0.613 1.00 85.75 111 LYS A C 1
ATOM 848 O O . LYS A 1 111 ? -29.644 29.037 0.288 1.00 85.75 111 LYS A O 1
ATOM 853 N N . GLU A 1 112 ? -30.822 27.449 -0.800 1.00 83.31 112 GLU A N 1
ATOM 854 C CA . GLU A 1 112 ? -32.031 27.460 0.035 1.00 83.31 112 GLU A CA 1
ATOM 855 C C . GLU A 1 112 ? -31.720 26.975 1.458 1.00 83.31 112 GLU A C 1
ATOM 857 O O . GLU A 1 112 ? -31.924 27.713 2.418 1.00 83.31 112 GLU A O 1
ATOM 862 N N . HIS A 1 113 ? -31.076 25.812 1.603 1.00 82.81 113 HIS A N 1
ATOM 863 C CA . HIS A 1 113 ? -30.688 25.299 2.923 1.00 82.81 113 HIS A CA 1
ATOM 864 C C . HIS A 1 113 ? -29.622 26.169 3.612 1.00 82.81 113 HIS A C 1
ATOM 866 O O . HIS A 1 113 ? -29.552 26.218 4.836 1.00 82.81 113 HIS A O 1
ATOM 872 N N . GLN A 1 114 ? -28.782 26.886 2.852 1.00 84.44 114 GLN A N 1
ATOM 873 C CA . GLN A 1 114 ? -27.865 27.878 3.428 1.00 84.44 114 GLN A CA 1
ATOM 874 C C . GLN A 1 114 ? -28.600 29.085 4.020 1.00 84.44 114 GLN A C 1
ATOM 876 O O . GLN A 1 114 ? -28.068 29.695 4.943 1.00 84.44 114 GLN A O 1
ATOM 881 N N . GLN A 1 115 ? -29.761 29.465 3.479 1.00 80.12 115 GLN A N 1
ATOM 882 C CA . GLN A 1 115 ? -30.575 30.553 4.024 1.00 80.12 115 GLN A CA 1
ATOM 883 C C . GLN A 1 115 ? -31.309 30.111 5.288 1.00 80.12 115 GLN A C 1
ATOM 885 O O . GLN A 1 115 ? -31.271 30.845 6.268 1.00 80.12 115 GLN A O 1
ATOM 890 N N . GLU A 1 116 ? -31.880 28.905 5.301 1.00 81.00 116 GLU A N 1
ATOM 891 C CA . GLU A 1 116 ? -32.526 28.336 6.493 1.00 81.00 116 GLU A CA 1
ATOM 892 C C . GLU A 1 116 ? -31.548 28.156 7.658 1.00 81.00 116 GLU A C 1
ATOM 894 O O . GLU A 1 116 ? -31.877 28.487 8.786 1.00 81.00 116 GLU A O 1
ATOM 899 N N . TYR A 1 117 ? -30.317 27.705 7.395 1.00 77.88 117 TYR A N 1
ATOM 900 C CA . TYR A 1 117 ? -29.304 27.532 8.446 1.00 77.88 117 TYR A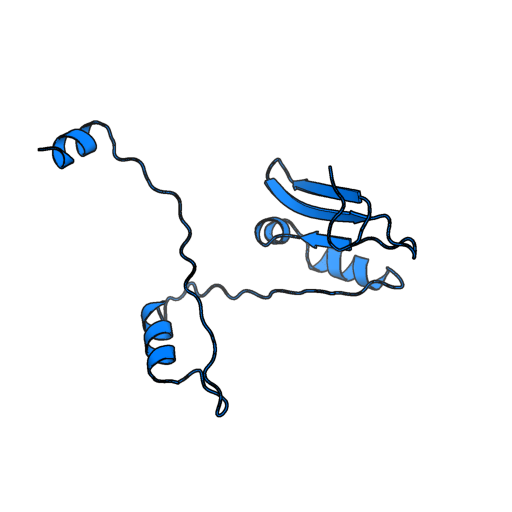 CA 1
ATOM 901 C C . TYR A 1 117 ? -28.755 28.862 8.997 1.00 77.88 117 TYR A C 1
ATOM 903 O O . TYR A 1 117 ? -28.080 28.888 10.023 1.00 77.88 117 TYR A O 1
ATOM 911 N N . ARG A 1 118 ? -28.962 29.967 8.272 1.00 72.69 118 ARG A N 1
ATOM 912 C CA . ARG A 1 118 ? -28.548 31.317 8.688 1.00 72.69 118 ARG A CA 1
ATOM 913 C C . ARG A 1 118 ? -29.650 32.077 9.432 1.00 72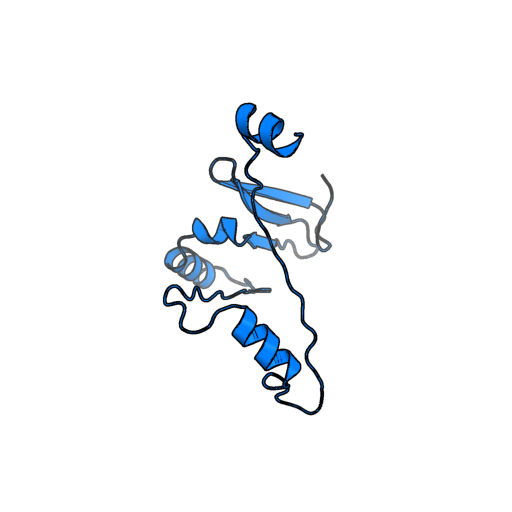.69 118 ARG A C 1
ATOM 915 O O . ARG A 1 118 ? -29.342 33.154 9.943 1.00 72.69 118 ARG A O 1
ATOM 922 N N . ALA A 1 119 ? -30.885 31.575 9.411 1.00 62.03 119 ALA A N 1
ATOM 923 C CA . ALA A 1 119 ? -32.029 32.129 10.131 1.00 62.03 119 ALA A CA 1
ATOM 924 C C . ALA A 1 119 ? -32.027 31.658 11.591 1.00 62.03 119 ALA A C 1
ATOM 926 O O . ALA A 1 119 ? -32.441 32.469 12.448 1.00 62.03 119 ALA A O 1
#

Foldseek 3Di:
DAADPPAGDKDFDDDPNDRQWIKGARDPVRDIDTDGDPNNVVVDPPVVVVVVQVPDPPDDDPDDDDDDDDPVCPDDVVNVVVCLVVCVVCPDPDRDDDDDDDDDDDDDDDPVVVVVVVD

Sequence (119 aa):
MGGMFTYEKSATLYRHGINSGMVAWGANNGGCMVSFSGSGCAGLDIPKLHNMLKKMPNVKITRLDIAYDDMNGKRDINHYVRALEEGQFCKTNQAPNFSFIQTGCLQKLSKEHQQEYRA

Secondary structure (DSSP, 8-state):
---BTTBSEEEEEEETTEEEEEEEE--TTS-EEEEE-HHHHTT--HHHHHHHHTTSTT------------TT-SS-HHHHHHHHHTTTT--SSSPPP-------PPPPPPHHHHHHTT-